Protein AF-A0A521SB02-F1 (afdb_monomer_lite)

Foldseek 3Di:
DPDDDDCQDDQVSVLVCCVVVVDVDDDHAPPSVVVVVVVVDDDPDDCVVPAQADPDDDDDDPVCCVPPVVVLLVVLLVVLVVLVVCLVPLQVNLVVQCVVVVDDSVSSSVNSVVCNVVDDNQRDGDPVNVVRNQVVVCVVVVPPDGDDVVVVDDCVSSVVHD

Sequence (162 aa):
QDVKVLAVGGGTNRFTALKAGTIDATLMEFPYNLMLEKEGFTRVLFVGDLVPAPIAGFGVTVERIQKRSDEIRRMVRATLRATKYTKEHRDESAKSIAKWTGMENALAEGSYDLASGTWSNNGIPAPDALASAMQDVMRELKLEAPPDPAKVFEWSFVKEIK

pLDDT: mean 91.94, std 5.6, range [61.25, 97.88]

Secondary structure (DSSP, 8-state):
---------SHHHHHHHHHTTS-S-----TTHHHHHHHTT------GGGT-----------HHHHHH-HHHHHHHHHHHHHHHHHHHH-HHHHHHHHHHHHT--HHHHHHHHHHHGGGS-SSS---HHHHHHHHHHHHHHHT-SS---HHHH---HHHHT--

Structure (mmCIF, N/CA/C/O backbone):
data_AF-A0A521SB02-F1
#
_entry.id   AF-A0A521SB02-F1
#
loop_
_atom_site.group_PDB
_atom_site.id
_atom_site.type_symbol
_atom_site.label_atom_id
_atom_site.label_alt_id
_atom_site.label_comp_id
_atom_site.label_asym_id
_atom_site.label_entity_id
_atom_site.label_seq_id
_atom_site.pdbx_PDB_ins_code
_atom_site.Cartn_x
_atom_site.Cartn_y
_atom_site.Cartn_z
_atom_site.occupancy
_atom_site.B_iso_or_equiv
_atom_site.auth_seq_id
_atom_site.auth_comp_id
_atom_site.auth_asym_id
_atom_site.auth_atom_id
_atom_site.pdbx_PDB_model_num
ATOM 1 N N . GLN A 1 1 ? 31.175 4.686 -2.071 1.00 71.25 1 GLN A N 1
ATOM 2 C CA . GLN A 1 1 ? 29.727 4.974 -2.086 1.00 71.25 1 GLN A CA 1
ATOM 3 C C . GLN A 1 1 ? 29.290 4.618 -3.488 1.00 71.25 1 GLN A C 1
ATOM 5 O O . GLN A 1 1 ? 29.728 5.285 -4.414 1.00 71.25 1 GLN A O 1
ATOM 10 N N . ASP A 1 2 ? 28.557 3.519 -3.643 1.00 92.38 2 ASP A N 1
ATOM 11 C CA . ASP A 1 2 ? 28.465 2.834 -4.946 1.00 92.38 2 ASP A CA 1
ATOM 12 C C . ASP A 1 2 ? 27.235 3.263 -5.755 1.00 92.38 2 ASP A C 1
ATOM 14 O O . ASP A 1 2 ? 27.089 2.914 -6.919 1.00 92.38 2 ASP A O 1
ATOM 18 N N . VAL A 1 3 ? 26.363 4.064 -5.138 1.00 93.94 3 VAL A N 1
ATOM 19 C CA . VAL A 1 3 ? 25.155 4.625 -5.744 1.00 93.94 3 VAL A CA 1
ATOM 20 C C . VAL A 1 3 ? 24.955 6.074 -5.307 1.00 93.94 3 VAL A C 1
ATOM 22 O O . VAL A 1 3 ? 25.366 6.473 -4.211 1.00 93.94 3 VAL A O 1
ATOM 25 N N . LYS A 1 4 ? 24.270 6.855 -6.148 1.00 94.31 4 LYS A N 1
ATOM 26 C CA . LYS A 1 4 ? 23.796 8.209 -5.837 1.00 94.31 4 LYS A CA 1
ATOM 27 C C . LYS A 1 4 ? 22.269 8.216 -5.802 1.00 94.31 4 LYS A C 1
ATOM 29 O O . LYS A 1 4 ? 21.627 7.961 -6.814 1.00 94.31 4 LYS A O 1
ATOM 34 N N . VAL A 1 5 ? 21.688 8.545 -4.649 1.00 93.94 5 VAL A N 1
ATOM 35 C CA . VAL A 1 5 ? 20.228 8.643 -4.492 1.00 93.94 5 VAL A CA 1
ATOM 36 C C . VAL A 1 5 ? 19.755 10.028 -4.932 1.00 93.94 5 VAL A C 1
ATOM 38 O O . VAL A 1 5 ? 20.276 11.041 -4.464 1.00 93.94 5 VAL A O 1
ATOM 41 N N . LEU A 1 6 ? 18.770 10.070 -5.832 1.00 93.31 6 LEU A N 1
ATOM 42 C CA . LEU A 1 6 ? 18.190 11.301 -6.373 1.00 93.31 6 LEU A CA 1
ATOM 43 C C . LEU A 1 6 ? 16.703 11.401 -6.012 1.00 93.31 6 LEU A C 1
ATOM 45 O O . LEU A 1 6 ? 15.949 10.442 -6.172 1.00 93.31 6 LEU A O 1
ATOM 49 N N . ALA A 1 7 ? 16.262 12.584 -5.583 1.00 92.12 7 ALA A N 1
ATOM 50 C CA . ALA A 1 7 ? 14.845 12.883 -5.401 1.00 92.12 7 ALA A CA 1
ATOM 51 C C . ALA A 1 7 ? 14.214 13.257 -6.754 1.00 92.12 7 ALA A C 1
ATOM 53 O O . ALA A 1 7 ? 14.262 14.409 -7.175 1.00 92.12 7 ALA A O 1
ATOM 54 N N . VAL A 1 8 ? 13.646 12.269 -7.450 1.00 91.06 8 VAL A N 1
ATOM 55 C CA . VAL A 1 8 ? 13.053 12.437 -8.797 1.00 91.06 8 VAL A CA 1
ATOM 56 C C . VAL A 1 8 ? 11.557 12.808 -8.744 1.00 91.06 8 VAL A C 1
ATOM 58 O O . VAL A 1 8 ? 10.977 13.277 -9.723 1.00 91.06 8 VAL A O 1
ATOM 61 N N . GLY A 1 9 ? 10.919 12.654 -7.581 1.00 91.00 9 GLY A N 1
ATOM 62 C CA . GLY A 1 9 ? 9.488 12.900 -7.379 1.00 91.00 9 GLY A CA 1
ATOM 63 C C . GLY A 1 9 ? 8.641 11.629 -7.503 1.00 91.00 9 GLY A C 1
ATOM 64 O O . GLY A 1 9 ? 9.126 10.528 -7.245 1.00 91.00 9 GLY A O 1
ATOM 65 N N . GLY A 1 10 ? 7.361 11.789 -7.852 1.00 91.62 10 GLY A N 1
ATOM 66 C CA . GLY A 1 10 ? 6.375 10.699 -7.892 1.00 91.62 10 GLY A CA 1
ATOM 67 C C . GLY A 1 10 ? 6.561 9.696 -9.041 1.00 91.62 10 GLY A C 1
ATOM 68 O O . GLY A 1 10 ? 7.467 9.828 -9.866 1.00 91.62 10 GLY A O 1
ATOM 69 N N . GLY A 1 11 ? 5.675 8.695 -9.111 1.00 91.69 11 GLY A N 1
ATOM 70 C CA . GLY A 1 11 ? 5.715 7.593 -10.086 1.00 91.69 11 GLY A CA 1
ATOM 71 C C . GLY A 1 11 ? 5.926 8.020 -11.535 1.00 91.69 11 GLY A C 1
ATOM 72 O O . GLY A 1 11 ? 6.852 7.542 -12.180 1.00 91.69 11 GLY A O 1
ATOM 73 N N . THR A 1 12 ? 5.150 8.986 -12.032 1.00 93.69 12 THR A N 1
ATOM 74 C CA . THR A 1 12 ? 5.247 9.469 -13.423 1.00 93.69 12 THR A CA 1
ATOM 75 C C . THR A 1 12 ? 6.627 10.046 -13.761 1.00 93.69 12 THR A C 1
ATOM 77 O O . THR A 1 12 ? 7.178 9.768 -14.831 1.00 93.69 12 THR A O 1
ATOM 80 N N . ASN A 1 13 ? 7.223 10.813 -12.840 1.00 95.88 13 ASN A N 1
ATOM 81 C CA . ASN A 1 13 ? 8.557 11.382 -13.038 1.00 95.88 13 ASN A CA 1
ATOM 82 C C . ASN A 1 13 ? 9.620 10.285 -13.023 1.00 95.88 13 ASN A C 1
ATOM 84 O O . ASN A 1 13 ? 10.499 10.269 -13.880 1.00 95.88 13 ASN A O 1
ATOM 88 N N . ARG A 1 14 ? 9.518 9.342 -12.078 1.00 96.69 14 ARG A N 1
ATOM 89 C CA . ARG A 1 14 ? 10.429 8.195 -11.982 1.00 96.69 14 ARG A CA 1
ATOM 90 C C . ARG A 1 14 ? 10.344 7.299 -13.219 1.00 96.69 14 ARG A C 1
ATOM 92 O O . ARG A 1 14 ? 11.378 6.891 -13.733 1.00 96.69 14 ARG A O 1
ATOM 99 N N . PHE A 1 15 ? 9.137 7.055 -13.731 1.00 96.81 15 PHE A N 1
ATOM 100 C CA . PHE A 1 15 ? 8.893 6.303 -14.964 1.00 96.81 15 PHE A CA 1
ATOM 101 C C . PHE A 1 15 ? 9.591 6.963 -16.156 1.00 96.81 15 PHE A C 1
ATOM 103 O O . PHE A 1 15 ? 10.352 6.317 -16.873 1.00 96.81 15 PHE A O 1
ATOM 110 N N . THR A 1 16 ? 9.401 8.273 -16.321 1.00 96.19 16 THR A N 1
ATOM 111 C CA . THR A 1 16 ? 10.022 9.036 -17.414 1.00 96.19 16 THR A CA 1
ATOM 112 C C . THR A 1 16 ? 11.545 9.085 -17.283 1.00 96.19 16 THR A C 1
ATOM 114 O O . THR A 1 16 ? 12.248 8.868 -18.266 1.00 96.19 16 THR A O 1
ATOM 117 N N . ALA A 1 17 ? 12.071 9.322 -16.078 1.00 96.50 17 ALA A N 1
ATOM 118 C CA . ALA A 1 17 ? 13.510 9.386 -15.824 1.00 96.50 17 ALA A CA 1
ATOM 119 C C . ALA A 1 17 ? 14.211 8.047 -16.092 1.00 96.50 17 ALA A C 1
ATOM 121 O O . ALA A 1 17 ? 15.310 8.040 -16.647 1.00 96.50 17 ALA A O 1
ATOM 122 N N . LEU A 1 18 ? 13.571 6.929 -15.731 1.00 97.19 18 LEU A N 1
ATOM 123 C CA . LEU A 1 18 ? 14.091 5.591 -16.000 1.00 97.19 18 LEU A CA 1
ATOM 124 C C . LEU A 1 18 ? 14.097 5.301 -17.509 1.00 97.19 18 LEU A C 1
ATOM 126 O O . LEU A 1 18 ? 15.115 4.872 -18.044 1.00 97.19 18 LEU A O 1
ATOM 130 N N . LYS A 1 19 ? 13.014 5.640 -18.227 1.00 96.75 19 LYS A N 1
ATOM 131 C CA . LYS A 1 19 ? 12.958 5.527 -19.698 1.00 96.75 19 LYS A CA 1
ATOM 132 C C . LYS A 1 19 ? 13.986 6.396 -20.417 1.00 96.75 19 LYS A C 1
ATOM 134 O O . LYS A 1 19 ? 14.506 5.998 -21.452 1.00 96.75 19 LYS A O 1
ATOM 139 N N . ALA A 1 20 ? 14.279 7.575 -19.877 1.00 96.31 20 ALA A N 1
ATOM 140 C CA . ALA A 1 20 ? 15.283 8.485 -20.418 1.00 96.31 20 ALA A CA 1
ATOM 141 C C . ALA A 1 20 ? 16.730 8.086 -20.065 1.00 96.31 20 ALA A C 1
ATOM 143 O O . ALA A 1 20 ? 17.656 8.770 -20.493 1.00 96.31 20 ALA A O 1
ATOM 144 N N . GLY A 1 21 ? 16.942 7.042 -19.253 1.00 96.00 21 GLY A N 1
ATOM 145 C CA . GLY A 1 21 ? 18.272 6.651 -18.771 1.00 96.00 21 GLY A CA 1
ATOM 146 C C . GLY A 1 21 ? 18.911 7.671 -17.820 1.00 96.00 21 GLY A C 1
ATOM 147 O O . GLY A 1 21 ? 20.123 7.686 -17.650 1.00 96.00 21 GLY A O 1
ATOM 148 N N . THR A 1 22 ? 18.113 8.558 -17.215 1.00 96.12 22 THR A N 1
ATOM 149 C CA . THR A 1 22 ? 18.602 9.547 -16.234 1.00 96.12 22 THR A CA 1
ATOM 150 C C . THR A 1 22 ? 18.860 8.915 -14.863 1.00 96.12 22 THR A C 1
ATOM 152 O O . THR A 1 22 ? 19.637 9.445 -14.070 1.00 96.12 22 THR A O 1
ATOM 155 N N . ILE A 1 23 ? 18.195 7.795 -14.572 1.00 97.06 23 ILE A N 1
ATOM 156 C CA . ILE A 1 23 ? 18.402 6.966 -13.382 1.00 97.06 23 ILE A CA 1
ATOM 157 C C . ILE A 1 23 ? 18.499 5.499 -13.795 1.00 97.06 23 ILE A C 1
ATOM 159 O O . ILE A 1 23 ? 17.816 5.089 -14.729 1.00 97.06 23 ILE A O 1
ATOM 163 N N . ASP A 1 24 ? 19.294 4.716 -13.069 1.00 96.00 24 ASP A N 1
ATOM 164 C CA . ASP A 1 24 ? 19.510 3.293 -13.370 1.00 96.00 24 ASP A CA 1
ATOM 165 C C . ASP A 1 24 ? 18.457 2.376 -12.726 1.00 96.00 24 ASP A C 1
ATOM 167 O O . ASP A 1 24 ? 18.147 1.303 -13.238 1.00 96.00 24 ASP A O 1
ATOM 171 N N . ALA A 1 25 ? 17.902 2.787 -11.580 1.00 95.62 25 ALA A N 1
ATOM 172 C CA . ALA A 1 25 ? 16.924 2.015 -10.820 1.00 95.62 25 ALA A CA 1
ATOM 173 C C . ALA A 1 25 ? 16.027 2.924 -9.973 1.00 95.62 25 ALA A C 1
ATOM 175 O O . ALA A 1 25 ? 16.419 4.018 -9.557 1.00 95.62 25 ALA A O 1
ATOM 176 N N . THR A 1 26 ? 14.809 2.463 -9.683 1.00 95.25 26 THR A N 1
ATOM 177 C CA . THR A 1 26 ? 13.882 3.190 -8.815 1.00 95.25 26 THR A CA 1
ATOM 178 C C . THR A 1 26 ? 12.817 2.280 -8.214 1.00 95.25 26 THR A C 1
ATOM 180 O O . THR A 1 26 ? 12.485 1.241 -8.783 1.00 95.25 26 THR A O 1
ATOM 183 N N . LEU A 1 27 ? 12.255 2.683 -7.071 1.00 92.75 27 LEU A N 1
ATOM 184 C CA . LEU A 1 27 ? 11.018 2.083 -6.576 1.00 92.75 27 LEU A CA 1
ATOM 185 C C . LEU A 1 27 ? 9.882 2.474 -7.515 1.00 92.75 27 LEU A C 1
ATOM 187 O O . LEU A 1 27 ? 9.711 3.660 -7.798 1.00 92.75 27 LEU A O 1
ATOM 191 N N . MET A 1 28 ? 9.103 1.494 -7.960 1.00 94.50 28 MET A N 1
ATOM 192 C CA . MET A 1 28 ? 7.998 1.739 -8.874 1.00 94.50 28 MET A CA 1
ATOM 193 C C . MET A 1 28 ? 6.745 0.985 -8.447 1.00 94.50 28 MET A C 1
ATOM 195 O O . MET A 1 28 ? 6.766 -0.232 -8.282 1.00 94.50 28 MET A O 1
ATOM 199 N N . GLU A 1 29 ? 5.658 1.725 -8.277 1.00 89.94 29 GLU A N 1
ATOM 200 C CA . GLU A 1 29 ? 4.330 1.203 -7.988 1.00 89.94 29 GLU A CA 1
ATOM 201 C C . GLU A 1 29 ? 3.592 0.738 -9.252 1.00 89.94 29 GLU A C 1
ATOM 203 O O . GLU A 1 29 ? 3.950 1.077 -10.385 1.00 89.94 29 GLU A O 1
ATOM 208 N N . PHE A 1 30 ? 2.508 -0.009 -9.046 1.00 89.56 30 PHE A N 1
ATOM 209 C CA . PHE A 1 30 ? 1.544 -0.290 -10.103 1.00 89.56 30 PHE A CA 1
ATOM 210 C C . PHE A 1 30 ? 0.797 0.993 -10.520 1.00 89.56 30 PHE A C 1
ATOM 212 O O . PHE A 1 30 ? 0.477 1.827 -9.673 1.00 89.56 30 PHE A O 1
ATOM 219 N N . PRO A 1 31 ? 0.503 1.171 -11.821 1.00 92.56 31 PRO A N 1
ATOM 220 C CA . PRO A 1 31 ? 0.752 0.224 -12.912 1.00 92.56 31 PRO A CA 1
ATOM 221 C C . PRO A 1 31 ? 2.120 0.413 -13.601 1.00 92.56 31 PRO A C 1
ATOM 223 O O . PRO A 1 31 ? 2.435 -0.308 -14.546 1.00 92.56 31 PRO A O 1
ATOM 226 N N . TYR A 1 32 ? 2.920 1.399 -13.188 1.00 94.88 32 TYR A N 1
ATOM 227 C CA . TYR A 1 32 ? 4.120 1.829 -13.913 1.00 94.88 32 TYR A CA 1
ATOM 228 C C . TYR A 1 32 ? 5.192 0.741 -14.009 1.00 94.88 32 TYR A C 1
ATOM 230 O O . TYR A 1 32 ? 5.841 0.618 -15.045 1.00 94.88 32 TYR A O 1
ATOM 238 N N . ASN A 1 33 ? 5.359 -0.077 -12.968 1.00 93.62 33 ASN A N 1
ATOM 239 C CA . ASN A 1 33 ? 6.288 -1.209 -12.994 1.00 93.62 33 ASN A CA 1
ATOM 240 C C . ASN A 1 33 ? 5.931 -2.221 -14.101 1.00 93.62 33 ASN A C 1
ATOM 242 O O . ASN A 1 33 ? 6.808 -2.651 -14.844 1.00 93.62 33 ASN A O 1
ATOM 246 N N . LEU A 1 34 ? 4.641 -2.531 -14.271 1.00 94.31 34 LEU A N 1
ATOM 247 C CA . LEU A 1 34 ? 4.152 -3.434 -15.319 1.00 94.31 34 LEU A CA 1
ATOM 248 C C . LEU A 1 34 ? 4.354 -2.847 -16.717 1.00 94.31 34 LEU A C 1
ATOM 250 O O . LEU A 1 34 ? 4.663 -3.571 -17.660 1.00 94.31 34 LEU A O 1
ATOM 254 N N . MET A 1 35 ? 4.170 -1.534 -16.863 1.00 94.81 35 MET A N 1
ATOM 255 C CA . MET A 1 35 ? 4.417 -0.841 -18.127 1.00 94.81 35 MET A CA 1
ATOM 256 C C . MET A 1 35 ? 5.901 -0.895 -18.509 1.00 94.81 35 MET A C 1
ATOM 258 O O . MET A 1 35 ? 6.218 -1.206 -19.651 1.00 94.81 35 MET A O 1
ATOM 262 N N . LEU A 1 36 ? 6.805 -0.660 -17.555 1.00 96.19 36 LEU A N 1
ATOM 263 C CA . LEU A 1 36 ? 8.251 -0.746 -17.781 1.00 96.19 36 LEU A CA 1
ATOM 264 C C . LEU A 1 36 ? 8.695 -2.169 -18.138 1.00 96.19 36 LEU A C 1
ATOM 266 O O . LEU A 1 36 ? 9.480 -2.353 -19.061 1.00 96.19 36 LEU A O 1
ATOM 270 N N . GLU A 1 37 ? 8.171 -3.185 -17.456 1.00 94.50 37 GLU A N 1
ATOM 271 C CA . GLU A 1 37 ? 8.494 -4.587 -17.758 1.00 94.50 37 GLU A CA 1
ATOM 272 C C . GLU A 1 37 ? 8.086 -4.984 -19.179 1.00 94.50 37 GLU A C 1
ATOM 274 O O . GLU A 1 37 ? 8.847 -5.653 -19.877 1.00 94.50 37 GLU A O 1
ATOM 279 N N . LYS A 1 38 ? 6.926 -4.509 -19.654 1.00 93.25 38 LYS A N 1
ATOM 280 C CA . LYS A 1 38 ? 6.506 -4.691 -21.055 1.00 93.25 38 LYS A CA 1
ATOM 281 C C . LYS A 1 38 ? 7.451 -4.020 -22.054 1.00 93.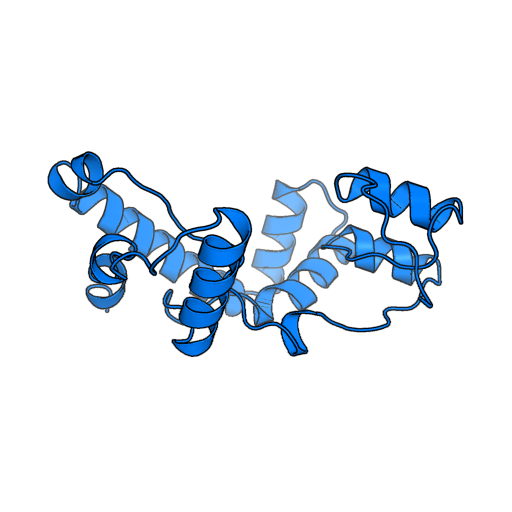25 38 LYS A C 1
ATOM 283 O O . LYS A 1 38 ? 7.536 -4.466 -23.194 1.00 93.25 38 LYS A O 1
ATOM 288 N N . GLU A 1 39 ? 8.151 -2.970 -21.638 1.00 94.81 39 GLU A N 1
ATOM 289 C CA . GLU A 1 39 ? 9.163 -2.273 -22.436 1.00 94.81 39 GLU A CA 1
ATOM 290 C C . GLU A 1 39 ? 10.576 -2.871 -22.282 1.00 94.81 39 GLU A C 1
ATOM 292 O O . GLU A 1 39 ? 11.530 -2.343 -22.848 1.00 94.81 39 GLU A O 1
ATOM 297 N N . GLY A 1 40 ? 10.726 -3.984 -21.554 1.00 95.81 40 GLY A N 1
ATOM 298 C CA . GLY A 1 40 ? 11.992 -4.710 -21.413 1.00 95.81 40 GLY A CA 1
ATOM 299 C C . GLY A 1 40 ? 12.838 -4.314 -20.201 1.00 95.81 40 GLY A C 1
ATOM 300 O O . GLY A 1 40 ? 13.968 -4.783 -20.077 1.00 95.81 40 GLY A O 1
ATOM 301 N N . PHE A 1 41 ? 12.317 -3.483 -19.293 1.00 97.62 41 PHE A N 1
ATOM 302 C CA . PHE A 1 41 ? 12.984 -3.218 -18.018 1.00 97.62 41 PHE A CA 1
ATOM 303 C C . PHE A 1 41 ? 12.879 -4.422 -17.075 1.00 97.62 41 PHE A C 1
ATOM 305 O O . PHE A 1 41 ? 11.875 -5.132 -17.041 1.00 97.62 41 PHE A O 1
ATOM 312 N N . THR A 1 42 ? 13.907 -4.618 -16.252 1.00 96.12 42 THR A N 1
ATOM 313 C CA . THR A 1 42 ? 13.988 -5.750 -15.323 1.00 96.12 42 THR A CA 1
ATOM 314 C C . THR A 1 42 ? 13.487 -5.371 -13.935 1.00 96.12 42 THR A C 1
ATOM 316 O O . THR A 1 42 ? 13.991 -4.434 -13.311 1.00 96.12 42 THR A O 1
ATOM 319 N N . ARG A 1 43 ? 12.559 -6.163 -13.387 1.00 94.25 43 ARG A N 1
ATOM 320 C CA . ARG A 1 43 ? 12.246 -6.130 -11.954 1.00 94.25 43 ARG A CA 1
ATOM 321 C C . ARG A 1 43 ? 13.385 -6.773 -11.171 1.00 94.25 43 ARG A C 1
ATOM 323 O O . ARG A 1 43 ? 13.568 -7.983 -11.225 1.00 94.25 43 ARG A O 1
ATOM 330 N N . VAL A 1 44 ? 14.128 -5.963 -10.423 1.00 94.75 44 VAL A N 1
ATOM 331 C CA . VAL A 1 44 ? 15.238 -6.449 -9.585 1.00 94.75 44 VAL A CA 1
ATOM 332 C C . VAL A 1 44 ? 14.723 -7.155 -8.329 1.00 94.75 44 VAL A C 1
ATOM 334 O O . VAL A 1 44 ? 15.259 -8.183 -7.929 1.00 94.75 44 VAL A O 1
ATOM 337 N N . LEU A 1 45 ? 13.692 -6.592 -7.696 1.00 92.62 45 LEU A N 1
ATOM 338 C CA . LEU A 1 45 ? 13.174 -7.050 -6.411 1.00 92.62 45 LEU A CA 1
ATOM 339 C C . LEU A 1 45 ? 11.732 -6.568 -6.211 1.00 92.62 45 LEU A C 1
ATOM 341 O O . LEU A 1 45 ? 11.388 -5.453 -6.609 1.00 92.62 45 LEU A O 1
ATOM 345 N N . PHE A 1 46 ? 10.913 -7.368 -5.528 1.00 88.75 46 PHE A N 1
ATOM 346 C CA . PHE A 1 46 ? 9.676 -6.891 -4.919 1.00 88.75 46 PHE A CA 1
ATOM 347 C C . PHE A 1 46 ? 9.945 -6.441 -3.476 1.00 88.75 46 PHE A C 1
ATOM 349 O O . PHE A 1 46 ? 10.239 -7.247 -2.601 1.00 88.75 46 PHE A O 1
ATOM 356 N N . VAL A 1 47 ? 9.873 -5.133 -3.214 1.00 86.62 47 VAL A N 1
ATOM 357 C CA . VAL A 1 47 ? 10.251 -4.567 -1.900 1.00 86.62 47 VAL A CA 1
ATOM 358 C C . VAL A 1 47 ? 9.365 -5.058 -0.755 1.00 86.62 47 VAL A C 1
ATOM 360 O O . VAL A 1 47 ? 9.830 -5.120 0.382 1.00 86.62 47 VAL A O 1
ATOM 363 N N . GLY A 1 48 ? 8.131 -5.474 -1.051 1.00 79.94 48 GLY A N 1
ATOM 364 C CA . GLY A 1 48 ? 7.245 -6.083 -0.058 1.00 79.94 48 GLY A CA 1
ATOM 365 C C . GLY A 1 48 ? 7.791 -7.380 0.549 1.00 79.94 48 GLY A C 1
ATOM 366 O O . GLY A 1 48 ? 7.385 -7.722 1.653 1.00 79.94 48 GLY A O 1
ATOM 367 N N . ASP A 1 49 ? 8.743 -8.052 -0.109 1.00 84.38 49 ASP A N 1
ATOM 368 C CA . ASP A 1 49 ? 9.405 -9.244 0.439 1.00 84.38 49 ASP A CA 1
ATOM 369 C C . ASP A 1 49 ? 10.468 -8.902 1.496 1.00 84.38 49 ASP A C 1
ATOM 371 O O . ASP A 1 49 ? 10.850 -9.764 2.285 1.00 84.38 49 ASP A O 1
ATOM 375 N N . LEU A 1 50 ? 10.967 -7.658 1.520 1.00 84.19 50 LEU A N 1
ATOM 376 C CA . LEU A 1 50 ? 12.031 -7.231 2.437 1.00 84.19 50 LEU A CA 1
ATOM 377 C C . LEU A 1 50 ? 11.552 -6.290 3.540 1.00 84.19 50 LEU A C 1
ATOM 379 O O . LEU A 1 50 ? 12.128 -6.286 4.626 1.00 84.19 50 LEU A O 1
ATOM 383 N N . VAL A 1 51 ? 10.552 -5.454 3.255 1.00 81.31 51 VAL A N 1
ATOM 384 C CA . VAL A 1 51 ? 10.120 -4.387 4.162 1.00 81.31 51 VAL A CA 1
ATOM 385 C C . VAL A 1 51 ? 8.657 -4.610 4.542 1.00 81.31 51 VAL A C 1
ATOM 387 O O . VAL A 1 51 ? 7.760 -4.156 3.825 1.00 81.31 51 VAL A O 1
ATOM 390 N N . PRO A 1 52 ? 8.387 -5.298 5.667 1.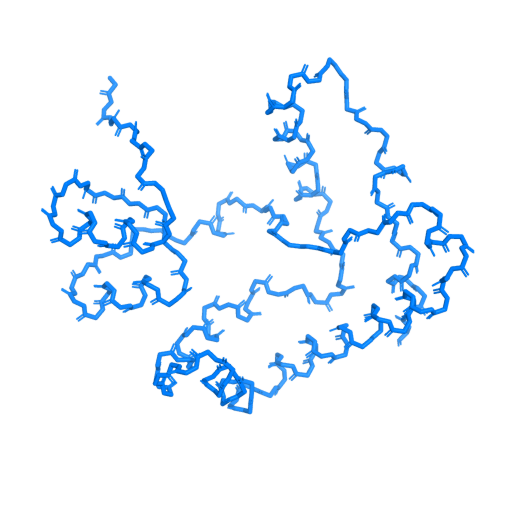00 73.62 52 PRO A N 1
ATOM 391 C CA . PRO A 1 52 ? 7.036 -5.426 6.184 1.00 73.62 52 PRO A CA 1
ATOM 392 C C . PRO A 1 52 ? 6.629 -4.082 6.790 1.00 73.62 52 PRO A C 1
ATOM 394 O O . PRO A 1 52 ? 6.922 -3.791 7.945 1.00 73.62 52 PRO A O 1
ATOM 397 N N . ALA A 1 53 ? 5.972 -3.232 6.004 1.00 79.06 53 ALA A N 1
ATOM 398 C CA . ALA A 1 53 ? 5.480 -1.943 6.473 1.00 79.06 53 ALA A CA 1
ATOM 399 C C . ALA A 1 53 ? 4.015 -1.730 6.063 1.00 79.06 53 ALA A C 1
ATOM 401 O O . ALA A 1 53 ? 3.645 -2.003 4.918 1.00 79.06 53 ALA A O 1
ATOM 402 N N . PRO A 1 54 ? 3.154 -1.230 6.969 1.00 82.75 54 PRO A N 1
ATOM 403 C CA . PRO A 1 54 ? 1.820 -0.787 6.601 1.00 82.75 54 PRO A CA 1
ATOM 404 C C . PRO A 1 54 ? 1.916 0.446 5.693 1.00 82.75 54 PRO A C 1
ATOM 406 O O . PRO A 1 54 ? 2.361 1.509 6.113 1.00 82.75 54 PRO A O 1
ATOM 409 N N . ILE A 1 55 ? 1.471 0.301 4.444 1.00 78.81 55 ILE A N 1
ATOM 410 C CA . ILE A 1 55 ? 1.525 1.373 3.434 1.00 78.81 55 ILE A CA 1
ATOM 411 C C . ILE A 1 55 ? 0.326 2.330 3.558 1.00 78.81 55 ILE A C 1
ATOM 413 O O . ILE A 1 55 ? 0.432 3.508 3.228 1.00 78.81 55 ILE A O 1
ATOM 417 N N . ALA A 1 56 ? -0.827 1.843 4.027 1.00 84.31 56 ALA A N 1
ATOM 418 C CA . ALA A 1 56 ? -2.059 2.627 4.106 1.00 84.31 56 ALA A CA 1
ATOM 419 C C . ALA A 1 56 ? -2.929 2.235 5.310 1.00 84.31 56 ALA A C 1
ATOM 421 O O . ALA A 1 56 ? -2.897 1.097 5.780 1.00 84.31 56 ALA A O 1
ATOM 422 N N . GLY A 1 57 ? -3.747 3.184 5.773 1.00 89.38 57 GLY A N 1
ATOM 423 C CA . GLY A 1 57 ? -4.711 3.007 6.858 1.00 89.38 57 GLY A CA 1
ATOM 424 C C . GLY A 1 57 ? -5.685 4.185 6.957 1.00 89.38 57 GLY A C 1
ATOM 425 O O . GLY A 1 57 ? -5.559 5.170 6.230 1.00 89.38 57 GLY A O 1
ATOM 426 N N . PHE A 1 58 ? -6.667 4.088 7.856 1.00 92.38 58 PHE A N 1
ATOM 427 C CA . PHE A 1 58 ? -7.604 5.182 8.122 1.00 92.38 58 PHE A CA 1
ATOM 428 C C . PHE A 1 58 ? -7.091 6.086 9.242 1.00 92.38 58 PHE A C 1
ATOM 430 O O . PHE A 1 58 ? -6.866 5.624 10.358 1.00 92.38 58 PHE A O 1
ATOM 437 N N . GLY A 1 59 ? -6.975 7.382 8.957 1.00 93.38 59 GLY A N 1
ATOM 438 C CA . GLY A 1 59 ? -6.766 8.422 9.962 1.00 93.38 59 GLY A CA 1
ATOM 439 C C . GLY A 1 59 ? -8.072 9.154 10.268 1.00 93.38 59 GLY A C 1
ATOM 440 O O . GLY A 1 59 ? -8.771 9.592 9.354 1.00 93.38 59 GLY A O 1
ATOM 441 N N . VAL A 1 60 ? -8.405 9.306 11.550 1.00 94.19 60 VAL A N 1
ATOM 442 C CA . VAL A 1 60 ? -9.550 10.098 12.029 1.00 94.19 60 VAL A CA 1
ATOM 443 C C . VAL A 1 60 ? -9.159 10.877 13.282 1.00 94.19 60 VAL A C 1
ATOM 445 O O . VAL A 1 60 ? -8.220 10.510 13.983 1.00 94.19 60 VAL A O 1
ATOM 448 N N . THR A 1 61 ? -9.882 11.953 13.589 1.00 95.69 61 THR A N 1
ATOM 449 C CA . THR A 1 61 ? -9.658 12.695 14.836 1.00 95.69 61 THR A CA 1
ATOM 450 C C . THR A 1 61 ? -10.215 11.928 16.037 1.00 95.69 61 THR A C 1
ATOM 452 O O . THR A 1 61 ? -11.242 11.252 15.933 1.00 95.69 61 THR A O 1
ATOM 455 N N . VAL A 1 62 ? -9.589 12.100 17.206 1.00 94.88 62 VAL A N 1
ATOM 456 C CA . VAL A 1 62 ? -10.082 11.545 18.483 1.00 94.88 62 VAL A CA 1
ATOM 457 C C . VAL A 1 62 ? -11.514 12.008 18.767 1.00 94.88 62 VAL A C 1
ATOM 459 O O . VAL A 1 62 ? -12.362 11.221 19.179 1.00 94.88 62 VAL A O 1
ATOM 462 N N . GLU A 1 63 ? -11.824 13.269 18.461 1.00 97.00 63 GLU A N 1
ATOM 463 C CA . GLU A 1 63 ? -13.181 13.805 18.579 1.00 97.00 63 GLU A CA 1
ATOM 464 C C . GLU A 1 63 ? -14.187 13.032 17.711 1.00 97.00 63 GLU A C 1
ATOM 466 O O . GLU A 1 63 ? -15.296 12.740 18.160 1.00 97.00 63 GLU A O 1
ATOM 471 N N . ARG A 1 64 ? -13.817 12.663 16.476 1.00 96.56 64 ARG A N 1
ATOM 472 C CA . ARG A 1 64 ? -14.698 11.888 15.593 1.00 96.56 64 ARG A CA 1
ATOM 473 C C . ARG A 1 64 ? -14.885 10.463 16.104 1.00 96.56 64 ARG A C 1
ATOM 475 O O . ARG A 1 64 ? -16.002 9.962 16.021 1.00 96.56 64 ARG A O 1
ATOM 482 N N . ILE A 1 65 ? -13.850 9.847 16.681 1.00 95.62 65 ILE A N 1
ATOM 483 C CA . ILE A 1 65 ? -13.959 8.547 17.366 1.00 95.62 65 ILE A CA 1
ATOM 484 C C . ILE A 1 65 ? -15.011 8.618 18.476 1.00 95.62 65 ILE A C 1
ATOM 486 O O . ILE A 1 65 ? -15.907 7.778 18.527 1.00 95.62 65 ILE A O 1
ATOM 490 N N . GLN A 1 66 ? -14.961 9.657 19.310 1.00 95.50 66 GLN A N 1
ATOM 491 C CA . GLN A 1 66 ? -15.886 9.830 20.434 1.00 95.50 66 GLN A CA 1
ATOM 492 C C . GLN A 1 66 ? -17.315 10.161 19.985 1.00 95.50 66 GLN A C 1
ATOM 494 O O . GLN A 1 66 ? -18.276 9.593 20.497 1.00 95.50 66 GLN A O 1
ATOM 499 N N . LYS A 1 67 ? -17.471 11.078 19.022 1.00 97.75 67 LYS A N 1
ATOM 500 C CA . LYS A 1 67 ? -18.784 11.605 18.613 1.00 97.75 67 LYS A CA 1
ATOM 501 C C . LYS A 1 67 ? -19.476 10.780 17.527 1.00 97.75 67 LYS A C 1
ATOM 503 O O . LYS A 1 67 ? -20.688 10.889 17.371 1.00 97.75 67 LYS A O 1
ATOM 508 N N . ARG A 1 68 ? -18.726 10.010 16.733 1.00 97.12 68 ARG A N 1
ATOM 509 C CA . ARG A 1 68 ? -19.216 9.319 15.526 1.00 97.12 68 ARG A CA 1
ATOM 510 C C . ARG A 1 68 ? -18.707 7.878 15.419 1.00 97.12 68 ARG A C 1
ATOM 512 O O . ARG A 1 68 ? -18.439 7.385 14.324 1.00 97.12 68 ARG A O 1
ATOM 519 N N . SER A 1 69 ? -18.607 7.185 16.550 1.00 95.56 69 SER A N 1
ATOM 520 C CA . SER A 1 69 ? -18.130 5.797 16.618 1.00 95.56 69 SER A CA 1
ATOM 521 C C . SER A 1 69 ? -18.921 4.829 15.727 1.00 95.56 69 SER A C 1
ATOM 523 O O . SER A 1 69 ? -18.326 3.941 15.122 1.00 95.56 69 SER A O 1
ATOM 525 N N . ASP A 1 70 ? -20.241 5.003 15.583 1.00 96.50 70 ASP A N 1
ATOM 526 C CA . ASP A 1 70 ? -21.054 4.148 14.702 1.00 96.50 70 ASP A CA 1
ATOM 527 C C . ASP A 1 70 ? -20.710 4.334 13.216 1.00 96.50 70 ASP A C 1
ATOM 529 O O . ASP A 1 70 ? -20.613 3.358 12.473 1.00 96.50 70 ASP A O 1
ATOM 533 N N . GLU A 1 71 ? -20.456 5.574 12.788 1.00 96.38 71 GLU A N 1
ATOM 534 C CA . GLU A 1 71 ? -20.022 5.884 11.420 1.00 96.38 71 GLU A CA 1
ATOM 535 C C . GLU A 1 71 ? -18.690 5.187 11.113 1.00 96.38 71 GLU A C 1
ATOM 537 O O . GLU A 1 71 ? -18.561 4.493 10.104 1.00 96.38 71 GLU A O 1
ATOM 542 N N . ILE A 1 72 ? -17.728 5.298 12.033 1.00 96.56 72 ILE A N 1
ATOM 543 C CA . ILE A 1 72 ? -16.409 4.667 11.909 1.00 96.56 72 ILE A CA 1
ATOM 544 C C . ILE A 1 72 ? -16.547 3.143 11.880 1.00 96.56 72 ILE A C 1
ATOM 546 O O . ILE A 1 72 ? -16.003 2.499 10.985 1.00 96.56 72 ILE A O 1
ATOM 550 N N . ARG A 1 73 ? -17.336 2.552 12.785 1.00 96.00 73 ARG A N 1
ATOM 551 C CA . ARG A 1 73 ? -17.594 1.104 12.811 1.00 96.00 73 ARG A CA 1
ATOM 552 C C . ARG A 1 73 ? -18.174 0.602 11.489 1.00 96.00 73 ARG A C 1
ATOM 554 O O . ARG A 1 73 ? -17.746 -0.437 10.982 1.00 96.00 73 ARG A O 1
ATOM 561 N N . ARG A 1 74 ? -19.154 1.312 10.920 1.00 96.25 74 ARG A N 1
ATOM 562 C CA . ARG A 1 74 ? -19.746 0.961 9.617 1.00 96.25 74 ARG A CA 1
ATOM 563 C C . ARG A 1 74 ? -18.727 1.077 8.493 1.00 96.25 74 ARG A C 1
ATOM 565 O O . ARG A 1 74 ? -18.694 0.189 7.643 1.00 96.25 74 ARG A O 1
ATOM 572 N N . MET A 1 75 ? -17.887 2.111 8.515 1.00 96.19 75 MET A N 1
ATOM 573 C CA . MET A 1 75 ? -16.841 2.297 7.516 1.00 96.19 75 MET A CA 1
ATOM 574 C C . MET A 1 75 ? -15.815 1.163 7.564 1.00 96.19 75 MET A C 1
ATOM 576 O O . M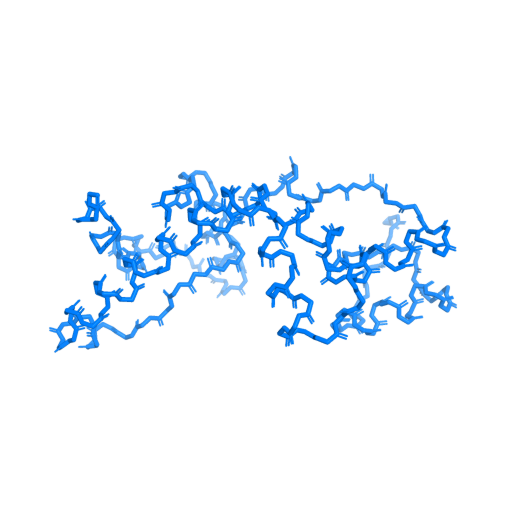ET A 1 75 ? -15.580 0.514 6.551 1.00 96.19 75 MET A O 1
ATOM 580 N N . VAL A 1 76 ? -15.274 0.851 8.746 1.00 95.94 76 VAL A N 1
ATOM 581 C CA . VAL A 1 76 ? -14.318 -0.254 8.921 1.00 95.94 76 VAL A CA 1
ATOM 582 C C . VAL A 1 76 ? -14.944 -1.580 8.474 1.00 95.94 76 VAL A C 1
ATOM 584 O O . VAL A 1 76 ? -14.333 -2.318 7.705 1.00 95.94 76 VAL A O 1
ATOM 587 N N . ARG A 1 77 ? -16.200 -1.856 8.852 1.00 95.94 77 ARG A N 1
ATOM 588 C CA . ARG A 1 77 ? -16.929 -3.062 8.416 1.00 95.94 77 ARG A CA 1
ATOM 589 C C . ARG A 1 77 ? -17.097 -3.143 6.905 1.00 95.94 77 ARG A C 1
ATOM 591 O O . ARG A 1 77 ? -16.906 -4.219 6.341 1.00 95.94 77 ARG A O 1
ATOM 598 N N . ALA A 1 78 ? -17.478 -2.044 6.261 1.00 96.31 78 ALA A N 1
ATOM 599 C CA . ALA A 1 78 ? -17.619 -1.997 4.813 1.00 96.31 78 ALA A CA 1
ATOM 600 C C . ALA A 1 78 ? -16.274 -2.255 4.126 1.00 96.31 78 ALA A C 1
ATOM 602 O O . ALA A 1 78 ? -16.219 -3.084 3.223 1.00 96.31 78 ALA A O 1
ATOM 603 N N . THR A 1 79 ? -15.190 -1.639 4.605 1.00 95.38 79 THR A N 1
ATOM 604 C CA . THR A 1 79 ? -13.848 -1.844 4.050 1.00 95.38 79 THR A CA 1
ATOM 605 C C . THR A 1 79 ? -13.380 -3.285 4.205 1.00 95.38 79 THR A C 1
ATOM 607 O O . THR A 1 79 ? -12.941 -3.871 3.228 1.00 95.38 79 THR A O 1
ATOM 610 N N . LEU A 1 80 ? -13.522 -3.902 5.383 1.00 94.81 80 LEU A N 1
ATOM 611 C CA . LEU A 1 80 ? -13.105 -5.298 5.580 1.00 94.81 80 LEU A CA 1
ATOM 612 C C . LEU A 1 80 ? -13.885 -6.266 4.685 1.00 94.81 80 LEU A C 1
ATOM 614 O O . LEU A 1 80 ? -13.302 -7.175 4.098 1.00 94.81 80 LEU A O 1
ATOM 618 N N . ARG A 1 81 ? -15.197 -6.048 4.536 1.00 95.25 81 ARG A N 1
ATOM 619 C CA . ARG A 1 81 ? -16.027 -6.830 3.609 1.00 95.25 81 ARG A CA 1
ATOM 620 C C . ARG A 1 81 ? -15.613 -6.613 2.159 1.00 95.25 81 ARG A C 1
ATOM 622 O O . ARG A 1 81 ? -15.539 -7.588 1.422 1.00 95.25 81 ARG A O 1
ATOM 629 N N . ALA A 1 82 ? -15.326 -5.372 1.770 1.00 95.19 82 ALA A N 1
ATOM 630 C CA . ALA A 1 82 ? -14.855 -5.048 0.432 1.00 95.19 82 ALA A CA 1
ATOM 631 C C . ALA A 1 82 ? -13.499 -5.703 0.152 1.00 95.19 82 ALA A C 1
ATOM 633 O O . ALA A 1 82 ? -13.370 -6.368 -0.862 1.00 95.19 82 ALA A O 1
ATOM 634 N N . THR A 1 83 ? -12.530 -5.619 1.068 1.00 94.69 83 THR A N 1
ATOM 635 C CA . THR A 1 83 ? -11.223 -6.276 0.920 1.00 94.69 83 THR A CA 1
ATOM 636 C C . THR A 1 83 ? -11.357 -7.792 0.818 1.00 94.69 83 THR A C 1
ATOM 638 O O . THR A 1 83 ? -10.686 -8.419 0.005 1.00 94.69 83 THR A O 1
ATOM 641 N N . LYS A 1 84 ? -12.233 -8.409 1.619 1.00 94.81 84 LYS A N 1
ATOM 642 C CA . LYS A 1 84 ? -12.510 -9.844 1.495 1.00 94.81 84 LYS A CA 1
ATOM 643 C C . LYS A 1 84 ? -13.105 -10.168 0.123 1.00 94.81 84 LYS A C 1
ATOM 645 O O . LYS A 1 84 ? -12.591 -11.040 -0.571 1.00 94.81 84 LYS A O 1
ATOM 650 N N . TYR A 1 85 ? -14.143 -9.431 -0.275 1.00 95.88 85 TYR A N 1
ATOM 651 C CA . TYR A 1 85 ? -14.794 -9.601 -1.569 1.00 95.88 85 TYR A CA 1
ATOM 652 C C . TYR A 1 85 ? -13.791 -9.475 -2.707 1.00 95.88 85 TYR A C 1
ATOM 654 O O . TYR A 1 85 ? -13.775 -10.329 -3.588 1.00 95.88 85 TYR A O 1
ATOM 662 N N . THR A 1 86 ? -12.931 -8.452 -2.673 1.00 95.50 86 THR A N 1
ATOM 663 C CA . THR A 1 86 ? -12.006 -8.209 -3.771 1.00 95.50 86 THR A CA 1
ATOM 664 C C . THR A 1 86 ? -11.033 -9.359 -3.947 1.00 95.50 86 THR A C 1
ATOM 666 O O . THR A 1 86 ? -10.795 -9.764 -5.077 1.00 95.50 86 THR A O 1
ATOM 669 N N . LYS A 1 87 ? -10.547 -9.940 -2.843 1.00 95.69 87 LYS A N 1
ATOM 670 C CA . LYS A 1 87 ? -9.664 -11.116 -2.857 1.00 95.69 87 LYS A CA 1
ATOM 671 C C . LYS A 1 87 ? -10.359 -12.383 -3.362 1.00 95.69 87 LYS A C 1
ATOM 673 O O . LYS A 1 87 ? -9.712 -13.208 -3.998 1.00 95.69 87 LYS A O 1
ATOM 678 N N . GLU A 1 88 ? -11.651 -12.542 -3.079 1.00 96.38 88 GLU A N 1
ATOM 679 C CA . GLU A 1 88 ? -12.452 -13.704 -3.495 1.00 96.38 88 GLU A CA 1
ATOM 680 C C . GLU A 1 88 ? -12.964 -13.594 -4.945 1.00 96.38 88 GLU A C 1
ATOM 682 O O . GLU A 1 88 ? -13.237 -14.613 -5.574 1.00 96.38 88 GLU A O 1
ATOM 687 N N . HIS A 1 89 ? -13.053 -12.379 -5.498 1.00 97.62 89 HIS A N 1
ATOM 688 C CA . HIS A 1 89 ? -13.644 -12.100 -6.811 1.00 97.62 89 HIS A CA 1
ATOM 689 C C . HIS A 1 89 ? -12.644 -11.373 -7.715 1.00 97.62 89 HIS A C 1
ATOM 691 O O . HIS A 1 89 ? -12.835 -10.202 -8.062 1.00 97.62 89 HIS A O 1
ATOM 697 N N . ARG A 1 90 ? -11.565 -12.067 -8.103 1.00 97.19 90 ARG A N 1
ATOM 698 C CA . ARG A 1 90 ? -10.469 -11.514 -8.922 1.00 97.19 90 ARG A CA 1
ATOM 699 C C . ARG A 1 90 ? -10.973 -10.720 -10.129 1.00 97.19 90 ARG A C 1
ATOM 701 O O . ARG A 1 90 ? -10.674 -9.536 -10.251 1.00 97.19 90 ARG A O 1
ATOM 708 N N . ASP A 1 91 ? -11.728 -11.362 -11.019 1.00 97.38 91 ASP A N 1
ATOM 709 C CA . ASP A 1 91 ? -12.052 -10.783 -12.329 1.00 97.38 91 ASP A CA 1
ATOM 710 C C . ASP A 1 91 ? -12.990 -9.576 -12.215 1.00 97.38 91 ASP A C 1
ATOM 712 O O . ASP A 1 91 ? -12.849 -8.586 -12.932 1.00 97.38 91 ASP A O 1
ATOM 716 N N . GLU A 1 92 ? -13.944 -9.624 -11.288 1.00 97.88 92 GLU A N 1
ATOM 717 C CA . GLU A 1 92 ? -14.850 -8.507 -11.001 1.00 97.88 92 GLU A CA 1
ATOM 718 C C . GLU A 1 92 ? -14.108 -7.330 -10.364 1.00 97.88 92 GLU A C 1
ATOM 720 O O . GLU A 1 92 ? -14.384 -6.164 -10.668 1.00 97.88 92 GLU A O 1
ATOM 725 N N . SER A 1 93 ? -13.125 -7.633 -9.520 1.00 97.69 93 SER A N 1
ATOM 726 C CA . SER A 1 93 ? -12.268 -6.636 -8.885 1.00 97.69 93 SER A CA 1
ATOM 727 C C . SER A 1 93 ? -11.341 -5.976 -9.891 1.00 97.69 93 SER A C 1
ATOM 729 O O . SER A 1 93 ? -11.273 -4.751 -9.928 1.00 97.69 93 SER A O 1
ATOM 731 N N . ALA A 1 94 ? -10.696 -6.753 -10.764 1.00 97.81 94 ALA A N 1
ATOM 732 C CA . ALA A 1 94 ? -9.874 -6.234 -11.851 1.00 97.81 94 ALA A CA 1
ATOM 733 C C . ALA A 1 94 ? -10.695 -5.350 -12.806 1.00 97.81 94 ALA A C 1
ATOM 735 O O . ALA A 1 94 ? -10.264 -4.249 -13.145 1.00 97.81 94 ALA A O 1
ATOM 736 N N . LYS A 1 95 ? -11.925 -5.755 -13.158 1.00 97.75 95 LYS A N 1
ATOM 737 C CA . LYS A 1 95 ? -12.859 -4.921 -13.940 1.00 97.75 95 LYS A CA 1
ATOM 738 C C . LYS A 1 95 ? -13.224 -3.623 -13.220 1.00 97.75 95 LYS A C 1
ATOM 740 O O . LYS A 1 95 ? -13.290 -2.566 -13.845 1.00 97.75 95 LYS A O 1
ATOM 745 N N . SER A 1 96 ? -13.459 -3.688 -11.911 1.00 97.56 96 SER A N 1
ATOM 746 C CA . SER A 1 96 ? -13.759 -2.506 -11.096 1.00 97.56 96 SER A CA 1
ATOM 747 C C . SER A 1 96 ? -12.567 -1.550 -11.032 1.00 97.56 96 SER A C 1
ATOM 749 O O . SER A 1 96 ? -12.755 -0.342 -11.163 1.00 97.56 96 SER A O 1
ATOM 751 N N . ILE A 1 97 ? -11.348 -2.086 -10.909 1.00 96.19 97 ILE A N 1
ATOM 752 C CA . ILE A 1 97 ? -10.099 -1.321 -10.982 1.00 96.19 97 ILE A CA 1
ATOM 753 C C . ILE A 1 97 ? -9.981 -0.649 -12.350 1.00 96.19 97 ILE A C 1
ATOM 755 O O . ILE A 1 97 ? -9.850 0.569 -12.389 1.00 96.19 97 ILE A O 1
ATOM 759 N N . ALA A 1 98 ? -10.107 -1.400 -13.450 1.00 97.44 98 ALA A N 1
ATOM 760 C CA . ALA A 1 98 ? -10.035 -0.865 -14.813 1.00 97.44 98 ALA A CA 1
ATOM 761 C C . ALA A 1 98 ? -11.025 0.288 -15.024 1.00 97.44 98 ALA A C 1
ATOM 763 O O . ALA A 1 98 ? 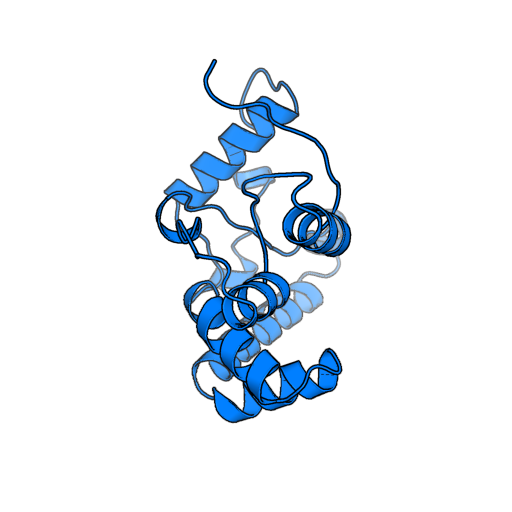-10.659 1.359 -15.504 1.00 97.44 98 ALA A O 1
ATOM 764 N N . LYS A 1 99 ? -12.278 0.101 -14.590 1.00 97.69 99 LYS A N 1
ATOM 765 C CA . LYS A 1 99 ? -13.325 1.124 -14.681 1.00 97.69 99 LYS A CA 1
ATOM 766 C C . LYS A 1 99 ? -12.995 2.374 -13.865 1.00 97.69 99 LYS A C 1
ATOM 768 O O . LYS A 1 99 ? -13.257 3.479 -14.328 1.00 97.69 99 LYS A O 1
ATOM 773 N N . TRP A 1 100 ? -12.481 2.208 -12.647 1.00 96.31 100 TRP A N 1
ATOM 774 C CA . TRP A 1 100 ? -12.170 3.323 -11.753 1.00 96.31 100 TRP A CA 1
ATOM 775 C C . TRP A 1 100 ? -10.966 4.138 -12.232 1.00 96.31 100 TRP A C 1
ATOM 777 O O . TRP A 1 100 ? -10.971 5.362 -12.135 1.00 96.31 100 TRP A O 1
ATOM 787 N N . THR A 1 101 ? -9.939 3.465 -12.746 1.00 92.88 101 THR A N 1
ATOM 788 C CA . THR A 1 101 ? -8.671 4.099 -13.125 1.00 92.88 101 THR A CA 1
ATOM 789 C C . THR A 1 101 ? -8.604 4.502 -14.595 1.00 92.88 101 THR A C 1
ATOM 791 O O . THR A 1 101 ? -7.730 5.281 -14.964 1.00 92.88 101 THR A O 1
ATOM 794 N N . GLY A 1 102 ? -9.489 3.969 -15.442 1.00 95.31 102 GLY A N 1
ATOM 795 C CA . GLY A 1 102 ? -9.421 4.124 -16.896 1.00 95.31 102 GLY A CA 1
ATOM 796 C C . GLY A 1 102 ? -8.304 3.304 -17.552 1.00 95.31 102 GLY A C 1
ATOM 797 O O . GLY A 1 102 ? -7.973 3.548 -18.709 1.00 95.31 102 GLY A O 1
ATOM 798 N N . MET A 1 103 ? -7.698 2.358 -16.828 1.00 93.81 103 MET A N 1
ATOM 799 C CA . MET A 1 103 ? -6.660 1.478 -17.369 1.00 93.81 103 MET A CA 1
ATOM 800 C C . MET A 1 103 ? -7.240 0.452 -18.345 1.00 93.81 103 MET A C 1
ATOM 802 O O . MET A 1 103 ? -8.374 -0.004 -18.198 1.00 93.81 103 MET A O 1
ATOM 806 N N . GLU A 1 104 ? -6.414 0.007 -19.293 1.00 95.44 104 GLU A N 1
ATOM 807 C CA . GLU A 1 104 ? -6.717 -1.181 -20.089 1.00 95.44 104 GLU A CA 1
ATOM 808 C C . GLU A 1 104 ? -6.870 -2.422 -19.196 1.00 95.44 104 GLU A C 1
ATOM 810 O O . GLU A 1 104 ? -6.130 -2.594 -18.223 1.00 95.44 104 GLU A O 1
ATOM 815 N N . ASN A 1 105 ? -7.781 -3.326 -19.569 1.00 95.38 105 ASN A N 1
ATOM 816 C CA . ASN A 1 105 ? -8.120 -4.512 -18.772 1.00 95.38 105 ASN A CA 1
ATOM 817 C C . ASN A 1 105 ? -6.888 -5.338 -18.382 1.00 95.38 105 ASN A C 1
ATOM 819 O O . ASN A 1 105 ? -6.706 -5.642 -17.209 1.00 95.38 105 ASN A O 1
ATOM 823 N N . ALA A 1 106 ? -5.992 -5.622 -19.332 1.00 94.62 106 ALA A N 1
ATOM 824 C CA . ALA A 1 106 ? -4.792 -6.414 -19.061 1.00 94.62 106 ALA A CA 1
ATOM 825 C C . ALA A 1 106 ? -3.845 -5.742 -18.048 1.00 94.62 106 ALA A C 1
ATOM 827 O O . ALA A 1 106 ? -3.152 -6.421 -17.292 1.00 94.62 106 ALA A O 1
ATOM 828 N N . LEU A 1 107 ? -3.797 -4.405 -18.021 1.00 95.44 107 LEU A N 1
ATOM 829 C CA . LEU A 1 107 ? -2.982 -3.663 -17.060 1.00 95.44 107 LEU A CA 1
ATOM 830 C C . LEU A 1 107 ? -3.635 -3.643 -15.674 1.00 95.44 107 LEU A C 1
ATOM 832 O O . LEU A 1 107 ? -2.937 -3.770 -14.669 1.00 95.44 107 LEU A O 1
ATOM 836 N N . ALA A 1 108 ? -4.963 -3.529 -15.620 1.00 96.81 108 ALA A N 1
ATOM 837 C CA . ALA A 1 108 ? -5.723 -3.619 -14.379 1.00 96.81 108 ALA A CA 1
ATOM 838 C C . ALA A 1 108 ? -5.647 -5.021 -13.754 1.00 96.81 108 ALA A C 1
ATOM 840 O O . ALA A 1 108 ? -5.448 -5.133 -12.548 1.00 96.81 108 ALA A O 1
ATOM 841 N N . GLU A 1 109 ? -5.739 -6.075 -14.566 1.00 97.06 109 GLU A N 1
ATOM 842 C CA . GLU A 1 109 ? -5.569 -7.468 -14.140 1.00 97.06 109 GLU A CA 1
ATOM 843 C C . GLU A 1 109 ? -4.172 -7.718 -13.568 1.00 97.06 109 GLU A C 1
ATOM 845 O O . GLU A 1 109 ? -4.051 -8.172 -12.434 1.00 97.06 109 GLU A O 1
ATOM 850 N N . GLY A 1 110 ? -3.115 -7.334 -14.293 1.00 95.25 110 GLY A N 1
ATOM 851 C CA . GLY A 1 110 ? -1.750 -7.463 -13.778 1.00 95.25 110 GLY A CA 1
ATOM 852 C C . GLY A 1 110 ? -1.514 -6.637 -12.508 1.00 95.25 110 GLY A C 1
ATOM 853 O O . GLY A 1 110 ? -0.820 -7.082 -11.596 1.00 95.25 110 GLY A O 1
ATOM 854 N N . SER A 1 111 ? -2.114 -5.444 -12.414 1.00 95.12 111 SER A N 1
ATOM 855 C CA . SER A 1 111 ? -2.020 -4.605 -11.210 1.00 95.12 111 SER A CA 1
ATOM 856 C C . SER A 1 111 ? -2.740 -5.246 -10.026 1.00 95.12 111 SER A C 1
ATOM 858 O O . SER A 1 111 ? -2.220 -5.221 -8.913 1.00 95.12 111 SER A O 1
ATOM 860 N N . TYR A 1 112 ? -3.910 -5.848 -10.262 1.00 96.38 112 TYR A N 1
ATOM 861 C CA . TYR A 1 112 ? -4.630 -6.617 -9.254 1.00 96.38 112 TYR A CA 1
ATOM 862 C C . TYR A 1 112 ? -3.766 -7.773 -8.742 1.00 96.38 112 TYR A C 1
ATOM 864 O O . TYR A 1 112 ? -3.590 -7.887 -7.532 1.00 96.38 112 TYR A O 1
ATOM 872 N N . ASP A 1 113 ? -3.190 -8.578 -9.639 1.00 94.25 113 ASP A N 1
ATOM 873 C CA . ASP A 1 113 ? -2.440 -9.785 -9.264 1.00 94.25 113 ASP A CA 1
ATOM 874 C C . ASP A 1 113 ? -1.221 -9.463 -8.390 1.00 94.25 113 ASP A C 1
ATOM 876 O O . ASP A 1 113 ? -0.898 -10.204 -7.461 1.00 94.25 113 ASP A O 1
ATOM 880 N N . LEU A 1 114 ? -0.565 -8.327 -8.643 1.00 89.75 114 LEU A N 1
ATOM 881 C CA . LEU A 1 114 ? 0.529 -7.846 -7.800 1.00 89.75 114 LEU A CA 1
ATOM 882 C C . LEU A 1 114 ? 0.046 -7.250 -6.472 1.00 89.75 114 LEU A C 1
ATOM 884 O O . LEU A 1 114 ? 0.730 -7.371 -5.456 1.00 89.75 114 LEU A O 1
ATOM 888 N N . ALA A 1 115 ? -1.105 -6.577 -6.464 1.00 90.06 115 ALA A N 1
ATOM 889 C CA . ALA A 1 115 ? -1.588 -5.854 -5.293 1.00 90.06 115 ALA A CA 1
ATOM 890 C C . ALA A 1 115 ? -2.337 -6.751 -4.297 1.00 90.06 115 ALA A C 1
ATOM 892 O O . ALA A 1 115 ? -2.218 -6.547 -3.089 1.00 90.06 115 ALA A O 1
ATOM 893 N N . SER A 1 116 ? -3.094 -7.749 -4.758 1.00 92.25 116 SER A N 1
ATOM 894 C CA . SER A 1 116 ? -4.045 -8.502 -3.926 1.00 92.25 116 SER A CA 1
ATOM 895 C C . SER A 1 116 ? -3.390 -9.249 -2.763 1.00 92.25 116 SER A C 1
ATOM 897 O O . SER A 1 116 ? -3.988 -9.388 -1.692 1.00 92.25 116 SER A O 1
ATOM 899 N N . GLY A 1 117 ? -2.146 -9.701 -2.953 1.00 88.38 117 GLY A N 1
ATOM 900 C CA . GLY A 1 117 ? -1.342 -10.338 -1.907 1.00 88.38 117 GLY A CA 1
ATOM 901 C C . GLY A 1 117 ? -0.944 -9.384 -0.777 1.00 88.38 117 GLY A C 1
ATOM 902 O O . GLY A 1 117 ? -0.765 -9.818 0.357 1.00 88.38 117 GLY A O 1
ATOM 903 N N . THR A 1 118 ? -0.877 -8.081 -1.059 1.00 86.69 118 THR A N 1
ATOM 904 C CA . THR A 1 118 ? -0.468 -7.046 -0.094 1.00 86.69 118 THR A CA 1
ATOM 905 C C . THR A 1 118 ? -1.619 -6.555 0.787 1.00 86.69 118 THR A C 1
ATOM 907 O O . THR A 1 118 ? -1.397 -5.918 1.816 1.00 86.69 118 THR A O 1
ATOM 910 N N . TRP A 1 119 ? -2.870 -6.839 0.411 1.00 89.69 119 TRP A N 1
ATOM 911 C CA . TRP A 1 119 ? -4.034 -6.393 1.171 1.00 89.69 119 TRP A CA 1
ATOM 912 C C . TRP A 1 119 ? -4.232 -7.216 2.441 1.00 89.69 119 TRP A C 1
ATOM 914 O O . TRP A 1 119 ? -4.219 -8.452 2.417 1.00 89.69 119 TRP A O 1
ATOM 924 N N . SER A 1 120 ? -4.499 -6.515 3.545 1.00 89.00 120 SER A N 1
ATOM 925 C CA . SER A 1 120 ? -4.704 -7.130 4.857 1.00 89.00 120 SER A CA 1
ATOM 926 C C . SER A 1 120 ? -5.838 -8.162 4.847 1.00 89.00 120 SER A C 1
ATOM 928 O O . SER A 1 120 ? -6.903 -7.935 4.277 1.00 89.00 120 SER A O 1
ATOM 930 N N . ASN A 1 121 ? -5.617 -9.289 5.528 1.00 86.69 121 ASN A N 1
ATOM 931 C CA . ASN A 1 121 ? -6.626 -10.337 5.707 1.00 86.69 121 ASN A CA 1
ATOM 932 C C . ASN A 1 121 ? -7.662 -9.994 6.785 1.00 86.69 121 ASN A C 1
ATOM 934 O O . ASN A 1 121 ? -8.781 -10.492 6.743 1.00 86.69 121 ASN A O 1
ATOM 938 N N . ASN A 1 122 ? -7.280 -9.184 7.771 1.00 88.25 122 ASN A N 1
ATOM 939 C CA . ASN A 1 122 ? -8.066 -8.947 8.983 1.00 88.25 122 ASN A CA 1
ATOM 940 C C . ASN A 1 122 ? -8.120 -7.467 9.398 1.00 88.25 122 ASN A C 1
ATOM 942 O O . ASN A 1 122 ? -8.709 -7.157 10.425 1.00 88.25 122 ASN A O 1
ATOM 946 N N . GLY A 1 123 ? -7.504 -6.559 8.636 1.00 90.69 123 GLY A N 1
ATOM 947 C CA . GLY A 1 123 ? -7.441 -5.127 8.934 1.00 90.69 123 GLY A CA 1
ATOM 948 C C . GLY A 1 123 ? -6.397 -4.709 9.967 1.00 90.69 123 GLY A C 1
ATOM 949 O O . GLY A 1 123 ? -6.323 -3.523 10.275 1.00 90.69 123 GLY A O 1
ATOM 950 N N . ILE A 1 124 ? -5.606 -5.641 10.507 1.00 91.06 124 ILE A N 1
ATOM 951 C CA . ILE A 1 124 ? -4.590 -5.362 11.528 1.00 91.06 124 ILE A CA 1
ATOM 952 C C . ILE A 1 124 ? -3.220 -5.755 10.957 1.00 91.06 124 ILE A C 1
ATOM 954 O O . ILE A 1 124 ? -3.031 -6.920 10.600 1.00 91.06 124 ILE A O 1
ATOM 958 N N . PRO A 1 125 ? -2.261 -4.818 10.836 1.00 88.06 125 PRO A N 1
ATOM 959 C CA . PRO A 1 125 ? -0.905 -5.154 10.415 1.00 88.06 125 PRO A CA 1
ATOM 960 C C . PRO A 1 125 ? -0.212 -6.091 11.412 1.00 88.06 125 PRO A C 1
ATOM 962 O O . PRO A 1 125 ? -0.567 -6.142 12.592 1.00 88.06 125 PRO A O 1
ATOM 965 N N . ALA A 1 126 ? 0.802 -6.818 10.944 1.00 85.69 126 ALA A N 1
ATOM 966 C CA . ALA A 1 126 ? 1.610 -7.655 11.821 1.00 85.69 126 ALA A CA 1
ATOM 967 C C . ALA A 1 126 ? 2.361 -6.793 12.871 1.00 85.69 126 ALA A C 1
ATOM 969 O O . ALA A 1 126 ? 2.700 -5.639 12.583 1.00 85.69 126 ALA A O 1
ATOM 970 N N . PRO A 1 127 ? 2.594 -7.296 14.102 1.00 85.31 127 PRO A N 1
ATOM 971 C CA . PRO A 1 127 ? 3.212 -6.504 15.171 1.00 85.31 127 PRO A CA 1
ATOM 972 C C . PRO A 1 127 ? 4.600 -5.944 14.827 1.00 85.31 127 PRO A C 1
ATOM 974 O O . PRO A 1 127 ? 4.917 -4.814 15.194 1.00 85.31 127 PRO A O 1
ATOM 977 N N . ASP A 1 128 ? 5.408 -6.715 14.104 1.00 85.56 128 ASP A N 1
ATOM 978 C CA . ASP A 1 128 ? 6.717 -6.314 13.585 1.00 85.56 128 ASP A CA 1
ATOM 979 C C . ASP A 1 128 ? 6.602 -5.182 12.557 1.00 85.56 128 ASP A C 1
ATOM 981 O O . ASP A 1 128 ? 7.352 -4.209 12.630 1.00 85.56 128 ASP A O 1
ATOM 985 N N . ALA A 1 129 ? 5.602 -5.239 11.676 1.00 85.50 129 ALA A N 1
ATOM 986 C CA . ALA A 1 129 ? 5.341 -4.184 10.704 1.00 85.50 129 ALA A CA 1
ATOM 987 C C . ALA A 1 129 ? 4.944 -2.853 11.369 1.00 85.50 129 ALA A C 1
ATOM 989 O O . ALA A 1 129 ? 5.380 -1.782 10.941 1.00 85.50 129 ALA A O 1
ATOM 990 N N . LEU A 1 130 ? 4.152 -2.901 12.449 1.00 86.75 130 LEU A N 1
ATOM 991 C CA . LEU A 1 130 ? 3.823 -1.712 13.249 1.00 86.75 130 LEU A CA 1
ATOM 992 C C . LEU A 1 130 ? 5.052 -1.144 13.963 1.00 86.75 130 LEU A C 1
ATOM 994 O O . LEU A 1 130 ? 5.238 0.072 13.988 1.00 86.75 130 LEU A O 1
ATOM 998 N N . ALA A 1 131 ? 5.889 -2.012 14.535 1.00 85.00 131 ALA A N 1
ATOM 999 C CA . ALA A 1 131 ? 7.116 -1.592 15.202 1.00 85.00 131 ALA A CA 1
ATOM 1000 C C . ALA A 1 131 ? 8.080 -0.913 14.220 1.00 85.00 131 ALA A C 1
ATOM 1002 O O . ALA A 1 131 ? 8.604 0.158 14.530 1.00 85.00 131 ALA A O 1
ATOM 1003 N N . SER A 1 132 ? 8.256 -1.484 13.024 1.00 85.38 132 SER A N 1
ATOM 1004 C CA . SER A 1 132 ? 9.111 -0.912 11.981 1.00 85.38 132 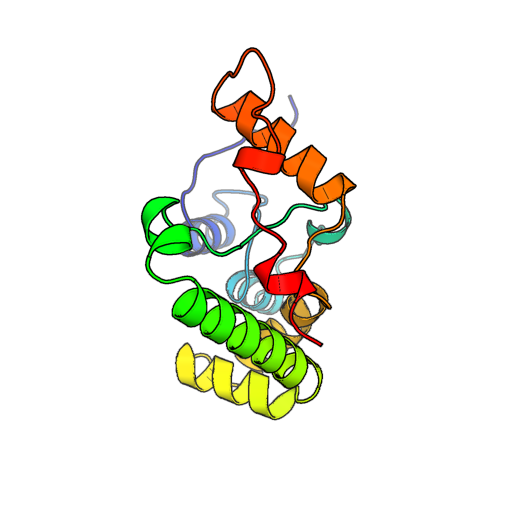SER A CA 1
ATOM 1005 C C . SER A 1 132 ? 8.598 0.458 11.529 1.00 85.38 132 SER A C 1
ATOM 1007 O O . SER A 1 132 ? 9.355 1.426 11.532 1.00 85.38 132 SER A O 1
ATOM 1009 N N . ALA A 1 133 ? 7.292 0.583 11.266 1.00 85.06 133 ALA A N 1
ATOM 1010 C CA . ALA A 1 133 ? 6.685 1.869 10.918 1.00 85.06 133 ALA A CA 1
ATOM 1011 C C . ALA A 1 133 ? 6.884 2.927 12.012 1.00 85.06 133 ALA A C 1
ATOM 1013 O O . ALA A 1 133 ? 7.156 4.090 11.717 1.00 85.06 133 ALA A O 1
ATOM 1014 N N . MET A 1 134 ? 6.780 2.542 13.288 1.00 86.50 134 MET A N 1
ATOM 1015 C CA . MET A 1 134 ? 6.999 3.480 14.388 1.00 86.50 134 MET A CA 1
ATOM 1016 C C . MET A 1 134 ? 8.452 3.928 14.501 1.00 86.50 134 MET A C 1
ATOM 1018 O O . MET A 1 134 ? 8.698 5.104 14.766 1.00 86.50 134 MET A O 1
ATOM 1022 N N . GLN A 1 135 ? 9.409 3.035 14.251 1.00 87.69 135 GLN A N 1
ATOM 1023 C CA . GLN A 1 135 ? 10.825 3.396 14.194 1.00 87.69 135 GLN A CA 1
ATOM 1024 C C . GLN A 1 135 ? 11.124 4.361 13.044 1.00 87.69 135 GLN A C 1
ATOM 1026 O O . GLN A 1 135 ? 11.890 5.308 13.233 1.00 87.69 135 GLN A O 1
ATOM 1031 N N . ASP A 1 136 ? 10.507 4.158 11.880 1.00 86.50 136 ASP A N 1
ATOM 1032 C CA . ASP A 1 136 ? 10.676 5.058 10.740 1.00 86.50 136 ASP A CA 1
ATOM 1033 C C . ASP A 1 136 ? 10.106 6.448 11.045 1.00 86.50 136 ASP A C 1
ATOM 1035 O O . ASP A 1 136 ? 10.818 7.439 10.889 1.00 86.50 136 ASP A O 1
ATOM 1039 N N . VAL A 1 137 ? 8.903 6.532 11.626 1.00 87.00 137 VAL A N 1
ATOM 1040 C CA . VAL A 1 137 ? 8.316 7.807 12.081 1.00 87.00 137 VAL A CA 1
ATOM 1041 C C . VAL A 1 137 ? 9.197 8.497 13.126 1.00 87.00 137 VAL A C 1
ATOM 1043 O O . VAL A 1 137 ? 9.413 9.705 13.045 1.00 87.00 137 VAL A O 1
ATOM 1046 N N . MET A 1 138 ? 9.744 7.758 14.098 1.00 91.06 138 MET A N 1
ATOM 1047 C CA . MET A 1 138 ? 10.674 8.327 15.080 1.00 91.06 138 MET A CA 1
ATOM 1048 C C . MET A 1 138 ? 11.921 8.911 14.416 1.00 91.06 138 MET A C 1
ATOM 1050 O O . MET A 1 138 ? 12.365 9.993 14.799 1.00 91.06 138 MET A O 1
ATOM 1054 N N . ARG A 1 139 ? 12.483 8.208 13.426 1.00 90.19 139 ARG A N 1
ATOM 1055 C CA . ARG A 1 139 ? 13.678 8.644 12.696 1.00 90.19 139 ARG A CA 1
ATOM 1056 C C . ARG A 1 139 ? 13.391 9.885 11.852 1.00 90.19 139 ARG A C 1
ATOM 1058 O O . ARG A 1 139 ? 14.179 10.827 11.880 1.00 90.19 139 ARG A O 1
ATOM 1065 N N . GLU A 1 140 ? 12.271 9.895 11.136 1.00 88.25 140 GLU A N 1
ATOM 1066 C CA . GLU A 1 140 ? 11.852 11.007 10.276 1.00 88.25 140 GLU A CA 1
ATOM 1067 C C . GLU A 1 140 ? 11.539 12.271 11.080 1.00 88.25 140 GLU A C 1
ATOM 1069 O O . GLU A 1 140 ? 12.029 13.354 10.757 1.00 88.25 140 GLU A O 1
ATOM 1074 N N . LEU A 1 141 ? 10.769 12.130 12.162 1.00 91.25 141 LEU A N 1
ATOM 1075 C CA . LEU A 1 141 ? 10.366 13.242 13.024 1.00 91.25 141 LEU A CA 1
ATOM 1076 C C . LEU A 1 141 ? 11.405 13.586 14.101 1.00 91.25 141 LEU A C 1
ATOM 1078 O O . LEU A 1 141 ? 11.206 14.542 14.847 1.00 91.25 141 LEU A O 1
ATOM 1082 N N . LYS A 1 142 ? 12.511 12.832 14.177 1.00 93.94 142 LYS A N 1
ATOM 1083 C CA . LYS A 1 142 ? 13.582 12.980 15.177 1.00 93.94 142 LYS A CA 1
ATOM 1084 C C . LYS A 1 142 ? 13.051 12.971 16.616 1.00 93.94 142 LYS A C 1
ATOM 1086 O O . LYS A 1 142 ? 13.446 13.793 17.439 1.00 93.94 142 LYS A O 1
ATOM 1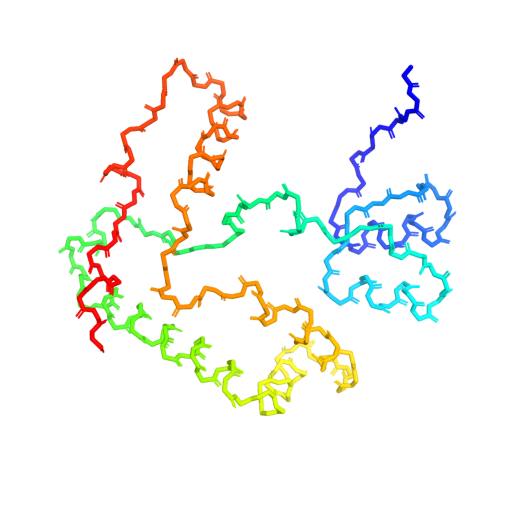091 N N . LEU A 1 143 ? 12.131 12.053 16.906 1.00 91.88 143 LEU A N 1
ATOM 1092 C CA . LEU A 1 143 ? 11.554 11.906 18.241 1.00 91.88 143 LEU A CA 1
ATOM 1093 C C . LEU A 1 143 ? 12.563 11.244 19.184 1.00 91.88 143 LEU A C 1
ATOM 1095 O O . LEU A 1 143 ? 13.166 10.230 18.841 1.00 91.88 143 LEU A O 1
ATOM 1099 N N . GLU A 1 144 ? 12.698 11.782 20.395 1.00 89.69 144 GLU A N 1
ATOM 1100 C CA . GLU A 1 144 ? 13.583 11.226 21.431 1.00 89.69 144 GLU A CA 1
ATOM 1101 C C . GLU A 1 144 ? 13.042 9.918 22.034 1.00 89.69 144 GLU A C 1
ATOM 1103 O O . GLU A 1 144 ? 13.808 9.087 22.518 1.00 89.69 144 GLU A O 1
ATOM 1108 N N . ALA A 1 145 ? 11.721 9.716 21.986 1.00 87.00 145 ALA A N 1
ATOM 1109 C CA . ALA A 1 145 ? 11.037 8.533 22.499 1.00 87.00 145 ALA A CA 1
ATOM 1110 C C . ALA A 1 145 ? 9.839 8.154 21.605 1.00 87.00 145 ALA A C 1
ATOM 1112 O O . ALA A 1 145 ? 9.235 9.041 20.990 1.00 87.00 145 ALA A O 1
ATOM 1113 N N . PRO A 1 146 ? 9.474 6.859 21.518 1.00 81.81 146 PRO A N 1
ATOM 1114 C CA . PRO A 1 146 ? 8.316 6.430 20.743 1.00 81.81 146 PRO A CA 1
ATOM 1115 C C . PRO A 1 146 ? 7.019 6.983 21.348 1.00 81.81 146 PRO A C 1
ATOM 1117 O O . PRO A 1 146 ? 6.877 7.000 22.576 1.00 81.81 146 PRO A O 1
ATOM 1120 N N . PRO A 1 147 ? 6.040 7.389 20.520 1.00 83.69 147 PRO A N 1
ATOM 1121 C CA . PRO A 1 147 ? 4.702 7.658 21.022 1.00 83.69 147 PRO A CA 1
ATOM 1122 C C . PRO A 1 147 ? 4.090 6.371 21.587 1.00 83.69 147 PRO A C 1
ATOM 1124 O O . PRO A 1 147 ? 4.393 5.270 21.131 1.00 83.69 147 PRO A O 1
ATOM 1127 N N . ASP A 1 148 ? 3.197 6.515 22.565 1.00 85.94 148 ASP A N 1
ATOM 1128 C CA . ASP A 1 148 ? 2.424 5.394 23.101 1.00 85.94 148 ASP A CA 1
ATOM 1129 C C . ASP A 1 148 ? 1.550 4.781 21.987 1.00 85.94 148 ASP A C 1
ATOM 1131 O O . ASP A 1 148 ? 0.625 5.455 21.516 1.00 85.94 148 ASP A O 1
ATOM 1135 N N . PRO A 1 149 ? 1.785 3.519 21.570 1.00 83.06 149 PRO A N 1
ATOM 1136 C CA . PRO A 1 149 ? 1.025 2.899 20.490 1.00 83.06 149 PRO A CA 1
ATOM 1137 C C . PRO A 1 149 ? -0.481 2.856 20.761 1.00 83.06 149 PRO A C 1
ATOM 1139 O O . PRO A 1 149 ? -1.266 2.943 19.819 1.00 83.06 149 PRO A O 1
ATOM 1142 N N . ALA A 1 150 ? -0.902 2.783 22.031 1.00 84.56 150 ALA A N 1
ATOM 1143 C CA . ALA A 1 150 ? -2.316 2.786 22.407 1.00 84.56 150 ALA A CA 1
ATOM 1144 C C . ALA A 1 150 ? -3.002 4.138 22.149 1.00 84.56 150 ALA A C 1
ATOM 1146 O O . ALA A 1 150 ? -4.225 4.203 22.057 1.00 84.56 150 ALA A O 1
ATOM 1147 N N . LYS A 1 151 ? -2.227 5.221 22.016 1.00 86.56 151 LYS A N 1
ATOM 1148 C CA . LYS A 1 151 ? -2.724 6.555 21.644 1.00 86.56 151 LYS A CA 1
ATOM 1149 C C . LYS A 1 151 ? -2.649 6.820 20.143 1.00 86.56 151 LYS A C 1
ATOM 1151 O O . LYS A 1 151 ? -3.250 7.782 19.673 1.00 86.56 151 LYS A O 1
ATOM 1156 N N . VAL A 1 152 ? -1.903 5.997 19.408 1.00 88.06 152 VAL A N 1
ATOM 1157 C CA . VAL A 1 152 ? -1.722 6.116 17.955 1.00 88.06 152 VAL A CA 1
ATOM 1158 C C . VAL A 1 152 ? -2.713 5.229 17.207 1.00 88.06 152 VAL A C 1
ATOM 1160 O O . VAL A 1 152 ? -3.264 5.648 16.191 1.00 88.06 152 VAL A O 1
ATOM 1163 N N . PHE A 1 153 ? -2.967 4.019 17.708 1.00 91.00 153 PHE A N 1
ATOM 1164 C CA . PHE A 1 153 ? -3.764 3.020 17.009 1.00 91.00 153 PHE A CA 1
ATOM 1165 C C . PHE A 1 153 ? -5.036 2.637 17.765 1.00 91.00 153 PHE A C 1
ATOM 1167 O O . PHE A 1 153 ? -4.987 2.219 18.919 1.00 91.00 153 PHE A O 1
ATOM 1174 N N . GLU A 1 154 ? -6.170 2.681 17.065 1.00 92.62 154 GLU A N 1
ATOM 1175 C CA . GLU A 1 154 ? -7.477 2.286 17.592 1.00 92.62 154 GLU A CA 1
ATOM 1176 C C . GLU A 1 154 ? -7.997 1.028 16.876 1.00 92.62 154 GLU A C 1
ATOM 1178 O O . GLU A 1 154 ? -8.648 1.090 15.831 1.00 92.62 154 GLU A O 1
ATOM 1183 N N . TRP A 1 155 ? -7.677 -0.142 17.434 1.00 92.62 155 TRP A N 1
ATOM 1184 C CA . TRP A 1 155 ? -8.015 -1.438 16.835 1.00 92.62 155 TRP A CA 1
ATOM 1185 C C . TRP A 1 155 ? -9.380 -1.990 17.261 1.00 92.62 155 TRP A C 1
ATOM 1187 O O . TRP A 1 155 ? -9.800 -3.015 16.715 1.00 92.62 155 TRP A O 1
ATOM 1197 N N . SER A 1 156 ? -10.075 -1.373 18.226 1.00 92.44 156 SER A N 1
ATOM 1198 C CA . SER A 1 156 ? -11.371 -1.881 18.711 1.00 92.44 156 SER A CA 1
ATOM 1199 C C . SER A 1 156 ? -12.389 -2.008 17.577 1.00 92.44 156 SER A C 1
ATOM 1201 O O . SER A 1 156 ? -13.019 -3.054 17.435 1.00 92.44 156 SER A O 1
ATOM 1203 N N . PHE A 1 157 ? -12.448 -1.016 16.683 1.00 94.31 157 PHE A N 1
ATOM 1204 C CA . PHE A 1 157 ? -13.354 -1.023 15.533 1.00 94.31 157 PHE A CA 1
ATOM 1205 C C . PHE A 1 157 ? -13.148 -2.212 14.597 1.00 94.31 157 PHE A C 1
ATOM 1207 O O . PHE A 1 157 ? -14.112 -2.656 13.982 1.00 94.31 157 PHE A O 1
ATOM 1214 N N . VAL A 1 158 ? -11.923 -2.734 14.491 1.00 94.00 158 VAL A N 1
ATOM 1215 C CA . VAL A 1 158 ? -11.630 -3.938 13.705 1.00 94.00 158 VAL A CA 1
ATOM 1216 C C . VAL A 1 158 ? -12.012 -5.193 14.490 1.00 94.00 158 VAL A C 1
ATOM 1218 O O . VAL A 1 158 ? -12.703 -6.061 13.967 1.00 94.00 158 VAL A O 1
ATOM 1221 N N . LYS A 1 159 ? -11.624 -5.270 15.769 1.00 92.06 159 LYS A N 1
ATOM 1222 C CA . LYS A 1 159 ? -11.854 -6.438 16.641 1.00 92.06 159 LYS A CA 1
ATOM 1223 C C . LYS A 1 159 ? -13.335 -6.706 16.940 1.00 92.06 159 LYS A C 1
ATOM 1225 O O . LYS A 1 159 ? -13.706 -7.842 17.216 1.00 92.06 159 LYS A O 1
ATOM 1230 N N . GLU A 1 160 ? -14.183 -5.682 16.890 1.00 89.25 160 GLU A N 1
ATOM 1231 C CA . GLU A 1 160 ? -15.637 -5.801 17.069 1.00 89.25 160 GLU A CA 1
ATOM 1232 C C . GLU A 1 160 ? -16.355 -6.443 15.866 1.00 89.25 160 GLU A C 1
ATOM 1234 O O . GLU A 1 160 ? -17.522 -6.841 15.965 1.00 89.25 160 GLU A O 1
ATOM 1239 N N . ILE A 1 161 ? -15.696 -6.515 14.708 1.00 85.25 161 ILE A N 1
ATOM 1240 C CA . ILE A 1 161 ? -16.291 -7.024 13.475 1.00 85.25 161 ILE A CA 1
ATOM 1241 C C . ILE A 1 161 ? -16.067 -8.536 13.416 1.00 85.25 161 ILE A C 1
ATOM 1243 O O . ILE A 1 161 ? -14.981 -9.006 13.097 1.00 85.25 161 ILE A O 1
ATOM 1247 N N . LYS A 1 162 ? -17.128 -9.278 13.747 1.00 61.25 162 LYS A N 1
ATOM 1248 C CA . LYS A 1 162 ? -17.260 -10.713 13.463 1.00 61.25 162 LYS A CA 1
ATOM 1249 C C . LYS A 1 162 ? -17.505 -10.966 11.979 1.00 61.25 162 LYS A C 1
ATOM 1251 O O . LYS A 1 162 ? -18.258 -10.162 11.369 1.00 61.25 162 LYS A O 1
#

Radius of gyration: 18.92 Å; chains: 1; bounding box: 51×28×46 Å